Protein AF-A0A2V7L3M3-F1 (afdb_monomer_lite)

Sequence (137 aa):
MRRAVGLLLLVAGAPPRSVATAQTAPYRAAERAESLRLAGRPWHAAETLLAAAAREPRLNAMSIVEGAKAELYARRYDRARSLLVGQPWLEDYGDGAALAVLAEAEARLGLGAAAAGHYAAARARARGPRAALLAVR

Radius of gyration: 24.22 Å; chains: 1; bounding box: 56×80×48 Å

Foldseek 3Di:
DDDDDDDDDPPPPDDPPDPPPLVVQLVVLQVVLVVCVVVVNNVVSVVSNVVSVVVNLVVVVVVLQVVLVVCVVVVVLVSSLVSQPPRPCCLVPPQLSNLQSNLSSCVSVVVPVSSVVSLVSSLVRDDDPVVVVSVVD

pLDDT: mean 82.65, std 19.85, range [36.56, 98.62]

Structure (mmCIF, N/CA/C/O backbone):
data_AF-A0A2V7L3M3-F1
#
_entry.id   AF-A0A2V7L3M3-F1
#
loop_
_atom_site.group_PDB
_atom_site.id
_atom_site.type_symbol
_atom_site.label_atom_id
_atom_site.label_alt_id
_atom_site.label_comp_id
_atom_site.label_asym_id
_atom_site.label_entity_id
_atom_site.label_seq_id
_atom_site.pdbx_PDB_ins_code
_atom_site.Cartn_x
_atom_site.Cartn_y
_atom_site.Cartn_z
_atom_site.occupancy
_atom_site.B_iso_or_equiv
_atom_site.auth_seq_id
_atom_site.auth_comp_id
_atom_site.auth_asym_id
_atom_site.auth_atom_id
_atom_site.pdbx_PDB_model_num
ATOM 1 N N . MET A 1 1 ? 39.990 65.974 3.943 1.00 36.91 1 MET A N 1
ATOM 2 C CA . MET A 1 1 ? 38.876 65.620 3.030 1.00 36.91 1 MET A CA 1
ATOM 3 C C . MET A 1 1 ? 38.753 64.095 3.038 1.00 36.91 1 MET A C 1
ATOM 5 O O . MET A 1 1 ? 39.656 63.440 2.561 1.00 36.91 1 MET A O 1
ATOM 9 N N . ARG A 1 2 ? 37.973 63.516 3.960 1.00 36.56 2 ARG A N 1
ATOM 10 C CA . ARG A 1 2 ? 36.594 63.004 3.788 1.00 36.56 2 ARG A CA 1
ATOM 11 C C . ARG A 1 2 ? 36.452 61.885 2.730 1.00 36.56 2 ARG A C 1
ATOM 13 O O . ARG A 1 2 ? 36.472 62.192 1.548 1.00 36.56 2 ARG A O 1
ATOM 20 N N . ARG A 1 3 ? 36.065 60.698 3.244 1.00 38.25 3 ARG A N 1
ATOM 21 C CA . ARG A 1 3 ? 35.253 59.611 2.632 1.00 38.25 3 ARG A CA 1
ATOM 22 C C . ARG A 1 3 ? 36.032 58.561 1.821 1.00 38.25 3 ARG A C 1
ATOM 24 O O . ARG A 1 3 ? 36.932 58.919 1.089 1.00 38.25 3 ARG A O 1
ATOM 31 N N . ALA A 1 4 ? 35.718 57.269 1.863 1.00 42.50 4 ALA A N 1
ATOM 32 C CA . ALA A 1 4 ? 34.791 56.484 2.677 1.00 42.50 4 ALA A CA 1
ATOM 33 C C . ALA A 1 4 ? 35.219 55.009 2.585 1.00 42.50 4 ALA A C 1
ATOM 35 O O . ALA A 1 4 ? 35.685 54.551 1.546 1.00 42.50 4 ALA A O 1
ATOM 36 N N . VAL A 1 5 ? 35.048 54.294 3.693 1.00 48.72 5 VAL A N 1
ATOM 37 C CA . VAL A 1 5 ? 35.209 52.845 3.831 1.00 48.72 5 VAL A CA 1
ATOM 38 C C . VAL A 1 5 ? 34.136 52.146 2.990 1.00 48.72 5 VAL A C 1
ATOM 40 O O . VAL A 1 5 ? 32.946 52.355 3.215 1.00 48.72 5 VAL A O 1
ATOM 43 N N . GLY A 1 6 ? 34.555 51.339 2.015 1.00 42.19 6 GLY A N 1
ATOM 44 C CA . GLY A 1 6 ? 33.678 50.465 1.239 1.00 42.19 6 GLY A CA 1
ATOM 45 C C . GLY A 1 6 ? 33.637 49.075 1.864 1.00 42.19 6 GLY A C 1
ATOM 46 O O . GLY A 1 6 ? 34.591 48.313 1.746 1.00 42.19 6 GLY A O 1
ATOM 47 N N . LEU A 1 7 ? 32.541 48.782 2.561 1.00 40.28 7 LEU A N 1
ATOM 48 C CA . LEU A 1 7 ? 32.223 47.505 3.194 1.00 40.28 7 LEU A CA 1
ATOM 49 C C . LEU A 1 7 ? 32.085 46.398 2.129 1.00 40.28 7 LEU A C 1
ATOM 51 O O . LEU A 1 7 ? 31.218 46.476 1.259 1.00 40.28 7 LEU A O 1
ATOM 55 N N . LEU A 1 8 ? 32.926 45.364 2.204 1.00 40.50 8 LEU A N 1
ATOM 56 C CA . LEU A 1 8 ? 32.871 44.187 1.335 1.00 40.50 8 LEU A CA 1
ATOM 57 C C . LEU A 1 8 ? 31.793 43.226 1.874 1.00 40.50 8 LEU A C 1
ATOM 59 O O . LEU A 1 8 ? 32.018 42.501 2.841 1.00 40.50 8 LEU A O 1
ATOM 63 N N . LEU A 1 9 ? 30.594 43.260 1.288 1.00 44.62 9 LEU A 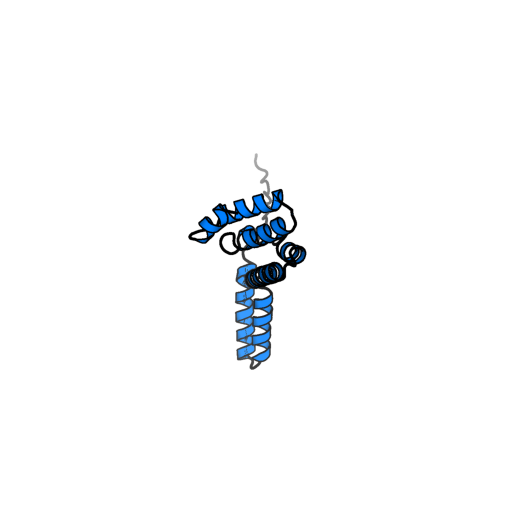N 1
ATOM 64 C CA . LEU A 1 9 ? 29.516 42.315 1.591 1.00 44.62 9 LEU A CA 1
ATOM 65 C C . LEU A 1 9 ? 29.811 40.965 0.921 1.00 44.62 9 LEU A C 1
ATOM 67 O O . LEU A 1 9 ? 29.639 40.801 -0.286 1.00 44.62 9 LEU A O 1
ATOM 71 N N . LEU A 1 10 ? 30.248 39.993 1.725 1.00 43.22 10 LEU A N 1
ATOM 72 C CA . LEU A 1 10 ? 30.263 38.574 1.374 1.00 43.22 10 LEU A CA 1
ATOM 73 C C . LEU A 1 10 ? 28.821 38.093 1.158 1.00 43.22 10 LEU A C 1
ATOM 75 O O . LEU A 1 10 ? 28.078 37.863 2.111 1.00 43.22 10 LEU A O 1
ATOM 79 N N . VAL A 1 11 ? 28.429 37.909 -0.102 1.00 47.41 11 VAL A N 1
ATOM 80 C CA . VAL A 1 11 ? 27.228 37.145 -0.448 1.00 47.41 11 VAL A CA 1
ATOM 81 C C . VAL A 1 11 ? 27.567 35.666 -0.277 1.00 47.41 11 VAL A C 1
ATOM 83 O O . VAL A 1 11 ? 28.220 35.052 -1.119 1.00 47.41 11 VAL A O 1
ATOM 86 N N . ALA A 1 12 ? 27.140 35.098 0.849 1.00 44.16 12 ALA A N 1
ATOM 87 C CA . ALA A 1 12 ? 27.114 33.661 1.068 1.00 44.16 12 ALA A CA 1
ATOM 88 C C . ALA A 1 12 ? 26.108 33.030 0.090 1.00 44.16 12 ALA A C 1
ATOM 90 O O . ALA A 1 12 ? 24.901 33.011 0.330 1.00 44.16 12 ALA A O 1
ATOM 91 N N . GLY A 1 13 ? 26.612 32.538 -1.041 1.00 38.47 13 GLY A N 1
ATOM 92 C CA . GLY A 1 13 ? 25.853 31.713 -1.973 1.00 38.47 13 GLY A CA 1
ATOM 93 C C . GLY A 1 13 ? 25.567 30.352 -1.350 1.00 38.47 13 GLY A C 1
ATOM 94 O O . GLY A 1 13 ? 26.348 29.417 -1.506 1.00 38.47 13 GLY A O 1
ATOM 95 N N . ALA A 1 14 ? 24.452 30.233 -0.631 1.00 45.12 14 ALA A N 1
ATOM 96 C CA . ALA A 1 14 ? 23.885 28.933 -0.306 1.00 45.12 14 ALA A CA 1
ATOM 97 C C . ALA A 1 14 ? 23.525 28.228 -1.629 1.00 45.12 14 ALA A C 1
ATOM 99 O O . ALA A 1 14 ? 22.762 28.797 -2.416 1.00 45.12 14 ALA A O 1
ATOM 100 N N . PRO A 1 15 ? 24.054 27.026 -1.924 1.00 44.78 15 PRO A N 1
ATOM 101 C CA . PRO A 1 15 ? 23.662 26.330 -3.137 1.00 44.78 15 PRO A CA 1
ATOM 102 C C . PRO A 1 15 ? 22.173 25.964 -3.040 1.00 44.78 15 PRO A C 1
ATOM 104 O O . PRO A 1 15 ? 21.735 25.457 -1.999 1.00 44.78 15 PRO A O 1
ATOM 107 N N . PRO A 1 16 ? 21.375 26.186 -4.099 1.00 42.19 16 PRO A N 1
ATOM 108 C CA . PRO A 1 16 ? 20.002 25.712 -4.127 1.00 42.19 16 PRO A CA 1
ATOM 109 C C . PRO A 1 16 ? 20.013 24.187 -3.979 1.00 42.19 16 PRO A C 1
ATOM 111 O O . PRO A 1 16 ? 20.668 23.474 -4.745 1.00 42.19 16 PRO A O 1
ATOM 114 N N . ARG A 1 17 ? 19.306 23.680 -2.960 1.00 44.12 17 ARG A N 1
ATOM 115 C CA . ARG A 1 17 ? 19.085 22.243 -2.766 1.00 44.12 17 ARG A CA 1
ATOM 116 C C . ARG A 1 17 ? 18.476 21.684 -4.051 1.00 44.12 17 ARG A C 1
ATOM 118 O O . ARG A 1 17 ? 17.355 22.010 -4.427 1.00 44.12 17 ARG A O 1
ATOM 125 N N . SER A 1 18 ? 19.286 20.893 -4.745 1.00 44.72 18 SER A N 1
ATOM 126 C CA . SER A 1 18 ? 19.001 20.340 -6.059 1.00 44.72 18 SER A CA 1
ATOM 127 C C . SER A 1 18 ? 17.814 19.386 -6.003 1.00 44.72 18 SER A C 1
ATOM 129 O O . SER A 1 18 ? 17.941 18.255 -5.549 1.00 44.72 18 SER A O 1
ATOM 131 N N . VAL A 1 19 ? 16.685 19.819 -6.557 1.00 47.00 19 VAL A N 1
ATOM 132 C CA . VAL A 1 19 ? 15.584 18.936 -6.986 1.00 47.00 19 VAL A CA 1
ATOM 133 C C . VAL A 1 19 ? 15.923 18.266 -8.341 1.00 47.00 19 VAL A C 1
ATOM 135 O O . VAL A 1 19 ? 15.208 17.401 -8.829 1.00 47.00 19 VAL A O 1
ATOM 138 N N . ALA A 1 20 ? 17.062 18.624 -8.949 1.00 42.69 20 ALA A N 1
ATOM 139 C CA . ALA A 1 20 ? 17.470 18.214 -10.294 1.00 42.69 20 ALA A CA 1
ATOM 140 C C . ALA A 1 20 ? 18.144 16.827 -10.396 1.00 42.69 20 ALA A C 1
ATOM 142 O O . ALA A 1 20 ? 18.483 16.398 -11.498 1.00 42.69 20 ALA A O 1
ATOM 143 N N . THR A 1 21 ? 18.375 16.106 -9.296 1.00 50.12 21 THR A N 1
ATOM 144 C CA . THR A 1 21 ? 19.131 14.835 -9.327 1.00 50.12 21 THR A CA 1
ATOM 145 C C . THR A 1 21 ? 18.290 13.628 -9.742 1.00 50.12 21 THR A C 1
ATOM 147 O O . THR A 1 21 ? 18.822 12.710 -10.362 1.00 50.12 21 THR A O 1
ATOM 150 N N . ALA A 1 22 ? 16.981 13.633 -9.472 1.00 49.56 22 ALA A N 1
ATOM 151 C CA . ALA A 1 22 ? 16.112 12.501 -9.801 1.00 49.56 22 ALA A CA 1
ATOM 152 C C . ALA A 1 22 ? 15.822 12.397 -11.310 1.00 49.56 22 ALA A C 1
ATOM 154 O O . ALA A 1 22 ? 15.828 11.305 -11.861 1.00 49.56 22 ALA A O 1
ATOM 155 N N . GLN A 1 23 ? 15.633 13.528 -11.999 1.00 49.88 23 GLN A N 1
ATOM 156 C CA . GLN A 1 23 ? 15.306 13.550 -13.434 1.00 49.88 23 GLN A CA 1
ATOM 157 C C . GLN A 1 23 ? 16.540 13.416 -14.342 1.00 49.88 23 GLN A C 1
ATOM 159 O O . GLN A 1 23 ? 16.442 12.914 -15.459 1.00 49.88 23 GLN A O 1
ATOM 164 N N . THR A 1 24 ? 17.724 13.819 -13.870 1.00 55.78 24 THR A N 1
ATOM 165 C CA . THR A 1 24 ? 18.965 13.750 -14.665 1.00 55.78 24 THR A CA 1
ATOM 166 C C . THR A 1 24 ? 19.596 12.360 -14.685 1.00 55.78 24 THR A C 1
ATOM 168 O O . THR A 1 24 ? 20.273 12.014 -15.652 1.00 55.78 24 THR A O 1
ATOM 171 N N . ALA A 1 25 ? 19.380 11.544 -13.652 1.00 61.06 25 ALA A N 1
ATOM 172 C CA . ALA A 1 25 ? 19.920 10.188 -13.573 1.00 61.06 25 ALA A CA 1
ATOM 173 C C . ALA A 1 25 ? 19.420 9.240 -14.691 1.00 61.06 25 ALA A C 1
ATOM 175 O O . ALA A 1 25 ? 20.274 8.637 -15.349 1.00 61.06 25 ALA A O 1
ATOM 176 N N . PRO A 1 26 ? 18.104 9.120 -14.969 1.00 64.81 26 PRO A N 1
ATOM 177 C CA . PRO A 1 26 ? 17.609 8.255 -16.042 1.00 64.81 26 PRO A CA 1
ATOM 178 C C . PRO A 1 26 ? 17.999 8.774 -17.431 1.00 64.81 26 PRO A C 1
ATOM 180 O O . PRO A 1 26 ? 18.388 7.988 -18.292 1.00 64.81 26 PRO A O 1
ATOM 183 N N . TYR A 1 27 ? 18.000 10.096 -17.630 1.00 72.75 27 TYR A N 1
ATOM 184 C CA . TYR A 1 27 ? 18.419 10.709 -18.892 1.00 72.75 27 TYR A CA 1
ATOM 185 C C . TYR A 1 27 ? 19.906 10.436 -19.201 1.00 72.75 27 TYR A C 1
ATOM 187 O O . TYR A 1 27 ? 20.246 9.971 -20.287 1.00 72.75 27 TYR A O 1
ATOM 195 N N . ARG A 1 28 ? 20.796 10.576 -18.207 1.00 83.69 28 ARG A N 1
ATOM 196 C CA . ARG A 1 28 ? 22.223 10.225 -18.353 1.00 83.69 28 ARG A CA 1
ATOM 197 C C . ARG A 1 28 ? 22.468 8.727 -18.551 1.00 83.69 28 ARG A C 1
ATOM 199 O O . ARG A 1 28 ? 23.469 8.346 -19.159 1.00 83.69 28 ARG A O 1
ATOM 206 N N . ALA A 1 29 ? 21.614 7.866 -17.998 1.00 88.56 29 ALA A N 1
ATOM 207 C CA . ALA A 1 29 ? 21.702 6.426 -18.224 1.00 88.56 29 ALA A CA 1
ATOM 208 C C . ALA A 1 29 ? 21.316 6.063 -19.663 1.00 88.56 29 ALA A C 1
ATOM 210 O O . ALA A 1 29 ? 21.999 5.243 -20.272 1.00 88.56 29 ALA A O 1
ATOM 211 N N . ALA A 1 30 ? 20.294 6.720 -20.219 1.00 91.06 30 ALA A N 1
ATOM 212 C CA . ALA A 1 30 ? 19.894 6.557 -21.613 1.00 91.06 30 ALA A CA 1
ATOM 213 C C . ALA A 1 30 ? 20.990 7.019 -22.588 1.00 91.06 30 ALA A C 1
ATOM 215 O O . ALA A 1 30 ? 21.355 6.265 -23.487 1.00 91.06 30 ALA A O 1
ATOM 216 N N . GLU A 1 31 ? 21.599 8.187 -22.366 1.00 93.06 31 GLU A N 1
ATOM 217 C CA . GLU A 1 31 ? 22.723 8.669 -23.192 1.00 93.06 31 GLU A CA 1
ATOM 218 C C . GLU A 1 31 ? 23.944 7.734 -23.126 1.00 93.06 31 GLU A C 1
ATOM 220 O O . GLU A 1 31 ? 24.575 7.418 -24.140 1.00 93.06 31 GLU A O 1
ATOM 225 N N . ARG A 1 32 ? 24.276 7.228 -21.929 1.00 93.31 32 ARG A N 1
ATOM 226 C CA . ARG A 1 32 ? 25.365 6.254 -21.768 1.00 93.31 32 ARG A CA 1
ATOM 227 C C . ARG A 1 32 ? 25.033 4.922 -22.449 1.00 93.31 32 ARG A C 1
ATOM 229 O O . ARG A 1 32 ? 25.909 4.336 -23.078 1.00 93.31 32 ARG A O 1
ATOM 236 N N . ALA A 1 33 ? 23.795 4.449 -22.354 1.00 96.25 33 ALA A N 1
ATOM 237 C CA . ALA A 1 33 ? 23.365 3.236 -23.039 1.00 96.25 33 ALA A CA 1
ATOM 238 C C . ALA A 1 33 ? 23.439 3.398 -24.565 1.00 96.25 33 ALA A C 1
ATOM 240 O O . ALA A 1 33 ? 23.936 2.508 -25.251 1.00 96.25 33 ALA A O 1
ATOM 241 N N . GLU A 1 34 ? 23.038 4.555 -25.089 1.00 96.00 34 GLU A N 1
ATOM 242 C CA . GLU A 1 34 ? 23.100 4.843 -26.521 1.00 96.00 34 GLU A CA 1
ATOM 243 C C . GLU A 1 34 ? 24.544 4.902 -27.036 1.00 96.00 34 GLU A C 1
ATOM 245 O O . GLU A 1 34 ? 24.866 4.283 -28.051 1.00 96.00 34 GLU A O 1
ATOM 250 N N . SER A 1 35 ? 25.459 5.536 -26.296 1.00 97.00 35 SER A N 1
ATOM 251 C CA . SER A 1 35 ? 26.882 5.529 -26.673 1.00 97.00 35 SER A CA 1
ATOM 252 C C . SER A 1 35 ? 27.494 4.119 -26.649 1.00 97.00 35 SER A C 1
ATOM 254 O O . SER A 1 35 ? 28.247 3.764 -27.554 1.00 97.00 35 SER A O 1
ATOM 256 N N . LEU A 1 36 ? 27.127 3.272 -25.678 1.00 97.50 36 LEU A N 1
ATOM 257 C CA . LEU A 1 36 ? 27.548 1.864 -25.635 1.00 97.50 36 LEU A CA 1
ATOM 258 C C . LEU A 1 36 ? 26.971 1.046 -26.795 1.00 97.50 36 LEU A C 1
ATOM 260 O O . LEU A 1 36 ? 27.669 0.195 -27.351 1.00 97.50 36 LEU A O 1
ATOM 264 N N . ARG A 1 37 ? 25.720 1.311 -27.182 1.00 96.69 37 ARG A N 1
ATOM 265 C CA . ARG A 1 37 ? 25.075 0.676 -28.336 1.00 96.69 37 ARG A CA 1
ATOM 266 C C . ARG A 1 37 ? 25.813 1.020 -29.629 1.00 96.69 37 ARG A C 1
ATOM 268 O O . ARG A 1 37 ? 26.149 0.110 -30.383 1.00 96.69 37 ARG A O 1
ATOM 275 N N . LEU A 1 38 ? 26.115 2.303 -29.847 1.00 97.62 38 LEU A N 1
ATOM 276 C CA . LEU A 1 38 ? 26.873 2.778 -31.012 1.00 97.62 38 LEU A CA 1
ATOM 277 C C . LEU A 1 38 ? 28.312 2.237 -31.039 1.00 97.62 38 LEU A C 1
ATOM 279 O O . LEU A 1 38 ? 28.843 1.974 -32.112 1.00 97.62 38 LEU A O 1
ATOM 283 N N . ALA A 1 39 ? 28.916 1.989 -29.875 1.00 97.50 39 ALA A N 1
ATOM 284 C CA . ALA A 1 39 ? 30.231 1.357 -29.748 1.00 97.50 39 ALA A CA 1
ATOM 285 C C . ALA A 1 39 ? 30.222 -0.177 -29.944 1.00 97.50 39 ALA A C 1
ATOM 287 O O . ALA A 1 39 ? 31.220 -0.836 -29.652 1.00 97.50 39 ALA A O 1
ATOM 288 N N . GLY A 1 40 ? 29.104 -0.776 -30.376 1.00 97.31 40 GLY A N 1
ATOM 289 C CA . GLY A 1 40 ? 29.000 -2.223 -30.594 1.00 97.31 40 GLY A CA 1
ATOM 290 C C . GLY A 1 40 ? 28.934 -3.049 -29.305 1.00 97.31 40 GLY A C 1
ATOM 291 O O . GLY A 1 40 ? 29.195 -4.250 -29.330 1.00 97.31 40 GLY A O 1
ATOM 292 N N . ARG A 1 41 ? 28.567 -2.434 -28.168 1.00 97.19 41 ARG A N 1
ATOM 293 C CA . ARG A 1 41 ? 28.428 -3.091 -26.852 1.00 97.19 41 ARG A CA 1
ATOM 294 C C . ARG A 1 41 ? 26.965 -3.125 -26.375 1.00 97.19 41 ARG A C 1
ATOM 296 O O . ARG A 1 41 ? 26.666 -2.629 -25.285 1.00 97.19 41 ARG A O 1
ATOM 303 N N . PRO A 1 42 ? 26.036 -3.734 -27.135 1.00 95.00 42 PRO A N 1
ATOM 304 C CA . PRO A 1 42 ? 24.602 -3.680 -26.840 1.00 95.00 42 PRO A CA 1
ATOM 305 C C . PRO A 1 42 ? 24.233 -4.332 -25.500 1.00 95.00 42 PRO A C 1
ATOM 307 O O . PRO A 1 42 ? 23.331 -3.856 -24.818 1.00 95.00 42 PRO A O 1
ATOM 310 N N . TRP A 1 43 ? 24.965 -5.366 -25.076 1.00 93.50 43 TRP A N 1
ATOM 311 C CA . TRP A 1 43 ? 24.751 -5.999 -23.771 1.00 93.50 43 TRP A CA 1
ATOM 312 C C . TRP A 1 43 ? 24.965 -5.020 -22.604 1.00 93.50 43 TRP A C 1
ATOM 314 O O . TRP A 1 43 ? 24.108 -4.877 -21.739 1.00 93.50 43 TRP A O 1
ATOM 324 N N . HIS A 1 44 ? 26.058 -4.253 -22.631 1.00 96.62 44 HIS A N 1
ATOM 325 C CA . HIS A 1 44 ? 26.369 -3.281 -21.577 1.00 96.62 44 HIS A CA 1
ATOM 326 C C . HIS A 1 44 ? 25.407 -2.083 -21.590 1.00 96.62 44 HIS A C 1
ATOM 328 O O . HIS A 1 44 ? 25.143 -1.475 -20.549 1.00 96.62 44 HIS A O 1
ATOM 334 N N . ALA A 1 45 ? 24.872 -1.733 -22.765 1.00 96.69 45 ALA A N 1
ATOM 335 C CA . ALA A 1 45 ? 23.809 -0.741 -22.881 1.00 96.69 45 ALA A CA 1
ATOM 336 C C . ALA A 1 45 ? 22.542 -1.205 -22.143 1.00 96.69 45 ALA A C 1
ATOM 338 O O . ALA A 1 45 ? 21.988 -0.448 -21.345 1.00 96.69 45 ALA A O 1
ATOM 339 N N . ALA A 1 46 ? 22.135 -2.464 -22.343 1.00 94.50 46 ALA A N 1
ATOM 340 C CA . ALA A 1 46 ? 20.994 -3.053 -21.645 1.00 94.50 46 ALA A CA 1
ATOM 341 C C . ALA A 1 46 ? 21.212 -3.103 -20.123 1.00 94.50 46 ALA A C 1
ATOM 343 O O . ALA A 1 46 ? 20.341 -2.671 -19.369 1.00 94.50 46 ALA A O 1
ATOM 344 N N . GLU A 1 47 ? 22.390 -3.535 -19.663 1.00 94.81 47 GLU A N 1
ATOM 345 C CA . GLU A 1 47 ? 22.739 -3.530 -18.233 1.00 94.81 47 GLU A CA 1
ATOM 346 C C . GLU A 1 47 ? 22.670 -2.124 -17.622 1.00 94.81 47 GLU A C 1
ATOM 348 O O . GLU A 1 47 ? 22.157 -1.948 -16.517 1.00 94.81 47 GLU A O 1
ATOM 353 N N . THR A 1 48 ? 23.135 -1.107 -18.353 1.00 94.38 48 THR A N 1
ATOM 354 C CA . THR A 1 48 ? 23.087 0.294 -17.905 1.00 94.38 48 THR A CA 1
ATOM 355 C C . THR A 1 48 ? 21.646 0.768 -17.712 1.00 94.38 48 THR A C 1
ATOM 357 O O . THR A 1 48 ? 21.339 1.395 -16.695 1.00 94.38 48 THR A O 1
ATOM 360 N N . LEU A 1 49 ? 20.753 0.447 -18.654 1.00 89.38 49 LEU A N 1
ATOM 361 C CA . LEU A 1 49 ? 19.330 0.786 -18.553 1.00 89.38 49 LEU A CA 1
ATOM 362 C C . LEU A 1 49 ? 18.644 0.030 -17.411 1.00 89.38 49 LEU A C 1
ATOM 364 O O . LEU A 1 49 ? 17.898 0.636 -16.645 1.00 89.38 49 LEU A O 1
ATOM 368 N N . LEU A 1 50 ? 18.932 -1.263 -17.246 1.00 84.81 50 LEU A N 1
ATOM 369 C CA . LEU A 1 50 ? 18.373 -2.082 -16.166 1.00 84.81 50 LEU A CA 1
ATOM 370 C C . LEU A 1 50 ? 18.825 -1.594 -14.786 1.00 84.81 50 LEU A C 1
ATOM 372 O O . LEU A 1 50 ? 18.003 -1.450 -13.882 1.00 84.81 50 LEU A O 1
ATOM 376 N N . ALA A 1 51 ? 20.109 -1.277 -14.621 1.00 86.12 51 ALA A N 1
ATOM 377 C CA . ALA A 1 51 ? 20.636 -0.739 -13.371 1.00 86.12 51 ALA A CA 1
ATOM 378 C C . ALA A 1 51 ? 20.049 0.642 -13.038 1.00 86.12 51 ALA A C 1
ATOM 380 O O . ALA A 1 51 ? 19.848 0.959 -11.865 1.00 86.12 51 ALA A O 1
ATOM 381 N N . ALA A 1 52 ? 19.764 1.465 -14.051 1.00 85.19 52 ALA A N 1
ATOM 382 C CA . ALA A 1 52 ? 19.079 2.738 -13.863 1.00 85.19 52 ALA A CA 1
ATOM 383 C C . ALA A 1 52 ? 17.608 2.540 -13.473 1.00 85.19 52 ALA A C 1
ATOM 385 O O . ALA A 1 52 ? 17.155 3.152 -12.510 1.00 85.19 52 ALA A O 1
ATOM 386 N N . ALA A 1 53 ? 16.895 1.632 -14.144 1.00 76.69 53 ALA A N 1
ATOM 387 C CA . ALA A 1 53 ? 15.517 1.281 -13.805 1.00 76.69 53 ALA A CA 1
ATOM 388 C C . ALA A 1 53 ? 15.400 0.710 -12.381 1.00 76.69 53 ALA A C 1
ATOM 390 O O . ALA A 1 53 ? 14.483 1.065 -11.648 1.00 76.69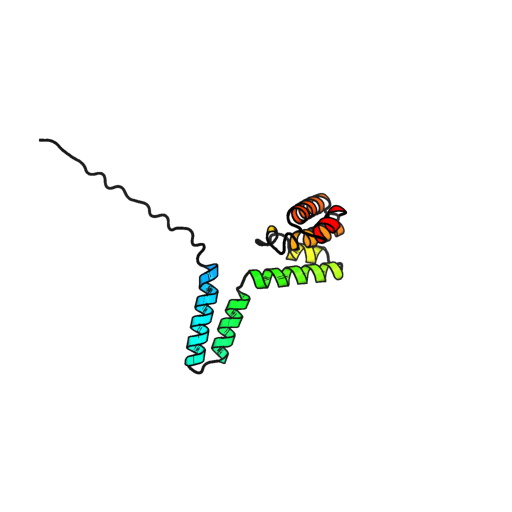 53 ALA A O 1
ATOM 391 N N . ALA A 1 54 ? 16.363 -0.103 -11.940 1.00 72.94 54 ALA A N 1
ATOM 392 C CA . ALA A 1 54 ? 16.402 -0.638 -10.578 1.00 72.94 54 ALA A CA 1
ATOM 393 C C . ALA A 1 54 ? 16.590 0.444 -9.496 1.00 72.94 54 ALA A C 1
ATOM 395 O O . ALA A 1 54 ? 16.244 0.227 -8.337 1.00 72.94 54 ALA A O 1
ATOM 396 N N . ARG A 1 55 ? 17.138 1.610 -9.861 1.00 72.19 55 ARG A N 1
ATOM 397 C CA . ARG A 1 55 ? 17.301 2.767 -8.967 1.00 72.19 55 ARG A CA 1
ATOM 398 C C . ARG A 1 55 ? 16.102 3.713 -9.003 1.00 72.19 55 ARG A C 1
ATOM 400 O O . ARG A 1 55 ? 16.072 4.642 -8.200 1.00 72.19 55 ARG A O 1
ATOM 407 N N . GLU A 1 56 ? 15.143 3.497 -9.905 1.00 65.38 56 GLU A N 1
ATOM 408 C CA . GLU A 1 56 ? 13.951 4.331 -10.026 1.00 65.38 56 GLU A CA 1
ATOM 409 C C . GLU A 1 56 ? 13.034 4.111 -8.808 1.00 65.38 56 GLU A C 1
ATOM 411 O O . GLU A 1 56 ? 12.443 3.034 -8.655 1.00 65.38 56 GLU A O 1
ATOM 416 N N . PRO A 1 57 ? 12.859 5.118 -7.932 1.00 61.19 57 PRO A N 1
ATOM 417 C CA . PRO A 1 57 ? 12.123 4.950 -6.680 1.00 61.19 57 PRO A CA 1
ATOM 418 C C . PRO A 1 57 ? 10.657 4.554 -6.895 1.00 61.19 57 PRO A C 1
ATOM 420 O O . PRO A 1 57 ? 10.076 3.846 -6.071 1.00 61.19 57 PRO A O 1
ATOM 423 N N . ARG A 1 58 ? 10.050 4.975 -8.016 1.00 58.94 58 ARG A N 1
ATOM 424 C CA . ARG A 1 58 ? 8.644 4.671 -8.332 1.00 58.94 58 ARG A CA 1
ATOM 425 C C . ARG A 1 58 ? 8.426 3.220 -8.764 1.00 58.94 58 ARG A C 1
ATOM 427 O O . ARG A 1 58 ? 7.367 2.673 -8.464 1.00 58.94 58 ARG A O 1
ATOM 434 N N . LEU A 1 59 ? 9.411 2.584 -9.407 1.00 61.53 59 LEU A N 1
ATOM 435 C CA . LEU A 1 59 ? 9.331 1.156 -9.741 1.00 61.53 59 LEU A CA 1
ATOM 436 C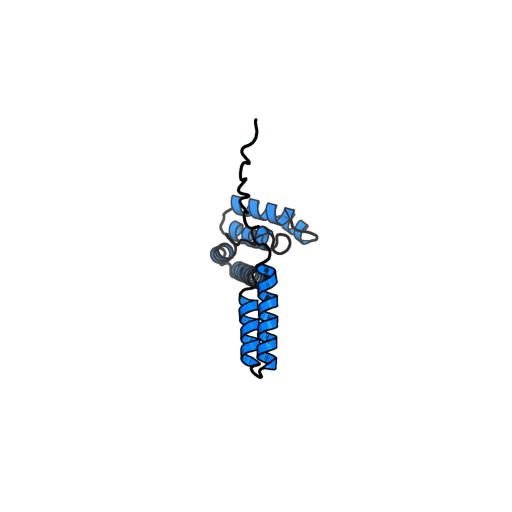 C . LEU A 1 59 ? 9.438 0.283 -8.481 1.00 61.53 59 LEU A C 1
ATOM 438 O O . LEU A 1 59 ? 8.770 -0.746 -8.402 1.00 61.53 59 LEU A O 1
ATOM 442 N N . ASN A 1 60 ? 10.181 0.733 -7.463 1.00 75.81 60 ASN A N 1
ATOM 443 C CA . ASN A 1 60 ? 10.249 0.063 -6.160 1.00 75.81 60 ASN A CA 1
ATOM 444 C C . ASN A 1 60 ? 8.955 0.224 -5.337 1.00 75.81 60 ASN A C 1
ATOM 446 O O . ASN A 1 60 ? 8.523 -0.701 -4.658 1.00 75.81 60 ASN A O 1
ATOM 450 N N . ALA A 1 61 ? 8.290 1.381 -5.409 1.00 87.62 61 ALA A N 1
ATOM 451 C CA . ALA A 1 61 ? 7.050 1.597 -4.662 1.00 87.62 61 ALA A CA 1
ATOM 452 C C . ALA A 1 61 ? 5.939 0.622 -5.082 1.00 87.62 61 ALA A C 1
ATOM 454 O O . ALA A 1 61 ? 5.281 0.019 -4.236 1.00 87.62 61 ALA A O 1
ATOM 455 N N . MET A 1 62 ? 5.763 0.422 -6.392 1.00 90.50 62 MET A N 1
ATOM 456 C CA . MET A 1 62 ? 4.750 -0.501 -6.903 1.00 90.50 62 MET A CA 1
ATOM 457 C C . MET A 1 62 ? 5.028 -1.947 -6.484 1.00 90.50 62 MET A C 1
ATOM 459 O O . MET A 1 62 ? 4.130 -2.604 -5.958 1.00 90.50 62 MET A O 1
ATOM 463 N N . SER A 1 63 ? 6.268 -2.422 -6.627 1.00 88.25 63 SER A N 1
ATOM 464 C CA . SER A 1 63 ? 6.629 -3.786 -6.227 1.00 88.25 63 SER A CA 1
ATOM 465 C C . SER A 1 63 ? 6.481 -4.014 -4.719 1.00 88.25 63 SER A C 1
ATOM 467 O O . SER A 1 63 ? 5.973 -5.061 -4.315 1.00 88.25 63 SER A O 1
ATOM 469 N N . ILE A 1 64 ? 6.839 -3.034 -3.880 1.00 92.94 64 ILE A N 1
ATOM 470 C CA . ILE A 1 64 ? 6.647 -3.108 -2.424 1.00 92.94 64 ILE A CA 1
ATOM 471 C C . ILE A 1 64 ? 5.156 -3.162 -2.067 1.00 92.94 64 ILE A C 1
ATOM 473 O O . ILE A 1 64 ? 4.766 -3.970 -1.223 1.00 92.94 64 ILE A O 1
ATOM 477 N N . VAL A 1 65 ? 4.306 -2.347 -2.702 1.00 95.69 65 VAL A N 1
ATOM 478 C CA . VAL A 1 65 ? 2.856 -2.350 -2.432 1.00 95.69 65 VAL A CA 1
ATOM 479 C C . VAL A 1 65 ? 2.205 -3.656 -2.873 1.00 95.69 65 VAL A C 1
ATOM 481 O O . VAL A 1 65 ? 1.407 -4.215 -2.119 1.00 95.69 65 VAL A O 1
ATOM 484 N N . GLU A 1 66 ? 2.539 -4.168 -4.0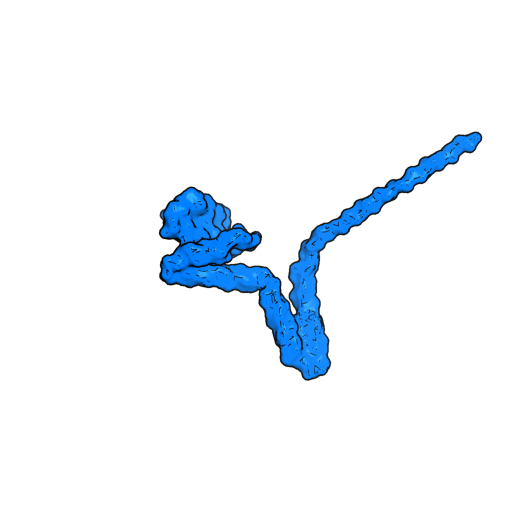57 1.00 95.62 66 GLU A N 1
ATOM 485 C CA . GLU A 1 66 ? 2.019 -5.463 -4.511 1.00 95.62 66 GLU A CA 1
ATOM 486 C C . GLU A 1 66 ? 2.534 -6.617 -3.641 1.00 95.62 66 GLU A C 1
ATOM 488 O O . GLU A 1 66 ? 1.759 -7.500 -3.271 1.00 95.62 66 GLU A O 1
ATOM 493 N N . GLY A 1 67 ? 3.795 -6.565 -3.204 1.00 95.88 67 GLY A N 1
ATOM 494 C CA . GLY A 1 67 ? 4.336 -7.489 -2.208 1.00 95.88 67 GLY A CA 1
ATOM 495 C C . GLY A 1 67 ? 3.558 -7.436 -0.891 1.00 95.88 67 GLY A C 1
ATOM 496 O O . GLY A 1 67 ? 3.122 -8.469 -0.389 1.00 95.88 67 GLY A O 1
ATOM 497 N N . ALA A 1 68 ? 3.289 -6.242 -0.359 1.00 97.75 68 ALA A N 1
ATOM 498 C CA . ALA A 1 68 ? 2.514 -6.078 0.870 1.00 97.75 68 ALA A CA 1
ATOM 499 C C . ALA A 1 68 ? 1.072 -6.598 0.737 1.00 97.75 68 ALA A C 1
ATOM 501 O O . ALA A 1 68 ? 0.559 -7.230 1.662 1.00 97.75 68 ALA A O 1
ATOM 502 N N . LYS A 1 69 ? 0.425 -6.406 -0.421 1.00 98.19 69 LYS A N 1
ATOM 503 C CA . LYS A 1 69 ? -0.884 -7.014 -0.710 1.00 98.19 69 LYS A CA 1
ATOM 504 C C . LYS A 1 69 ? -0.807 -8.539 -0.738 1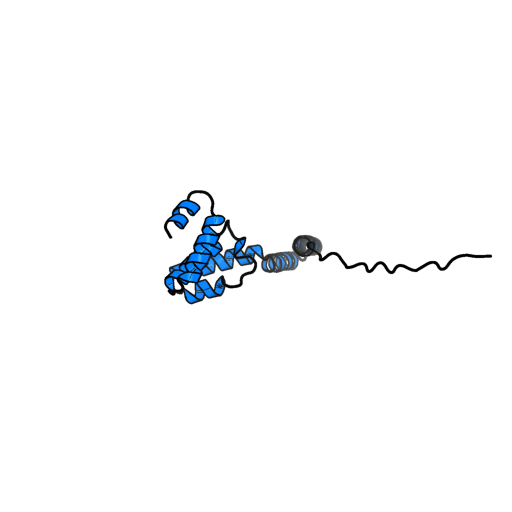.00 98.19 69 LYS A C 1
ATOM 506 O O . LYS A 1 69 ? -1.672 -9.194 -0.161 1.00 98.19 69 LYS A O 1
ATOM 511 N N . ALA A 1 70 ? 0.220 -9.113 -1.364 1.00 98.12 70 ALA A N 1
ATOM 512 C CA . ALA A 1 70 ? 0.424 -10.561 -1.368 1.00 98.12 70 ALA A CA 1
ATOM 513 C C . ALA A 1 70 ? 0.603 -11.110 0.059 1.00 98.12 70 ALA A C 1
ATOM 515 O O . ALA A 1 70 ? 0.003 -12.128 0.409 1.00 98.12 70 ALA A O 1
ATOM 516 N N . GLU A 1 71 ? 1.349 -10.404 0.913 1.00 98.19 71 GLU A N 1
ATOM 517 C CA . GLU A 1 71 ? 1.501 -10.761 2.328 1.00 98.19 71 GLU A CA 1
ATOM 518 C C . GLU A 1 71 ? 0.180 -10.648 3.113 1.00 98.19 71 GLU A C 1
ATOM 520 O O . GLU A 1 71 ? -0.125 -11.530 3.923 1.00 98.19 71 GLU A O 1
ATOM 525 N N . LEU A 1 72 ? -0.650 -9.630 2.838 1.00 97.62 72 LEU A N 1
ATOM 526 C CA . LEU A 1 72 ? -2.010 -9.525 3.390 1.00 97.62 72 LEU A CA 1
ATOM 527 C C . LEU A 1 72 ? -2.880 -10.724 2.999 1.00 97.62 72 LEU A C 1
ATOM 529 O O . LEU A 1 72 ? -3.535 -11.310 3.864 1.00 97.62 72 LEU A O 1
ATOM 533 N N . TYR A 1 73 ? -2.882 -11.105 1.718 1.00 97.25 73 TYR A N 1
ATOM 534 C CA . TYR A 1 73 ? -3.640 -12.265 1.237 1.00 97.25 73 TYR A CA 1
ATOM 535 C C . TYR A 1 73 ? -3.152 -13.569 1.872 1.00 97.25 73 TYR A C 1
ATOM 537 O O . TYR A 1 73 ? -3.961 -14.429 2.218 1.00 97.25 73 TYR A O 1
ATOM 545 N N . ALA A 1 74 ? -1.846 -13.685 2.116 1.00 98.31 74 ALA A N 1
ATOM 546 C CA . ALA A 1 74 ? -1.245 -14.802 2.840 1.00 98.31 74 ALA A CA 1
ATOM 547 C C . ALA A 1 74 ? -1.455 -14.744 4.369 1.00 98.31 74 ALA A C 1
ATOM 549 O O . ALA A 1 74 ? -0.941 -15.601 5.089 1.00 98.31 74 ALA A O 1
ATOM 550 N N . ARG A 1 75 ? -2.194 -13.749 4.879 1.00 98.12 75 ARG A N 1
ATOM 551 C CA . ARG A 1 75 ? -2.430 -13.484 6.309 1.00 98.12 75 ARG A CA 1
ATOM 552 C C . ARG A 1 75 ? -1.160 -13.252 7.137 1.00 98.12 75 ARG A C 1
ATOM 554 O O . ARG A 1 75 ? -1.171 -13.435 8.351 1.00 98.12 75 ARG A O 1
ATOM 561 N N . ARG A 1 76 ? -0.070 -12.817 6.502 1.00 98.56 76 ARG A N 1
ATOM 562 C CA . ARG A 1 76 ? 1.198 -12.452 7.156 1.00 98.56 76 ARG A CA 1
ATOM 563 C C . ARG A 1 76 ? 1.241 -10.943 7.388 1.00 98.56 76 ARG A C 1
ATOM 565 O O . ARG A 1 76 ? 2.016 -10.212 6.772 1.00 98.56 76 ARG A O 1
ATOM 572 N N . TYR A 1 77 ? 0.361 -10.475 8.268 1.00 98.44 77 TYR A N 1
ATOM 573 C CA . TYR A 1 77 ? 0.068 -9.050 8.448 1.00 98.44 77 TYR A CA 1
ATOM 574 C C . TYR A 1 77 ? 1.264 -8.239 8.965 1.00 98.44 77 TYR A C 1
ATOM 576 O O . TYR A 1 77 ? 1.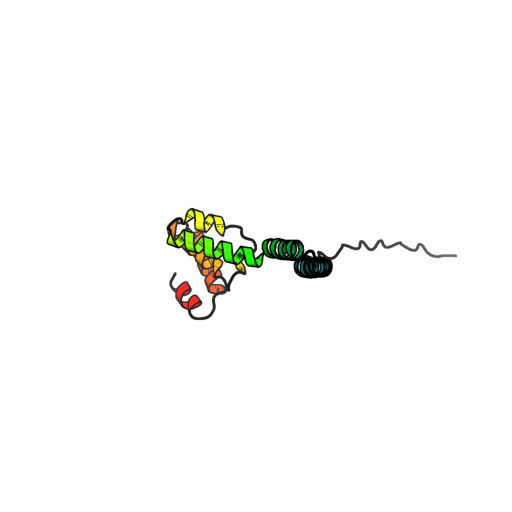510 -7.145 8.462 1.00 98.44 77 TYR A O 1
ATOM 584 N N . ASP A 1 78 ? 2.066 -8.789 9.884 1.00 98.31 78 ASP A N 1
ATOM 585 C CA . ASP A 1 78 ? 3.301 -8.142 10.358 1.00 98.31 78 ASP A CA 1
ATOM 586 C C . ASP A 1 78 ? 4.272 -7.869 9.211 1.00 98.31 78 ASP A C 1
ATOM 588 O O . ASP A 1 78 ? 4.890 -6.805 9.135 1.00 98.31 78 ASP A O 1
ATOM 592 N N . ARG A 1 79 ? 4.365 -8.813 8.266 1.00 98.19 79 ARG A N 1
ATOM 593 C CA . ARG A 1 79 ? 5.236 -8.676 7.103 1.00 98.19 79 ARG A CA 1
ATOM 594 C C . ARG A 1 79 ? 4.705 -7.625 6.136 1.00 98.19 79 ARG A C 1
ATOM 596 O O . ARG A 1 79 ? 5.472 -6.753 5.736 1.00 98.19 79 ARG A O 1
ATOM 603 N N . ALA A 1 80 ? 3.402 -7.633 5.848 1.00 98.12 80 ALA A N 1
ATOM 604 C CA . ALA A 1 80 ? 2.757 -6.577 5.063 1.00 98.12 80 ALA A CA 1
ATOM 605 C C . ALA A 1 80 ? 2.998 -5.180 5.665 1.00 98.12 80 ALA A C 1
ATOM 607 O O . ALA A 1 80 ? 3.373 -4.251 4.949 1.00 98.12 80 ALA A O 1
ATOM 608 N N . ARG A 1 81 ? 2.861 -5.046 6.989 1.00 98.25 81 ARG A N 1
ATOM 609 C CA . ARG A 1 81 ? 3.137 -3.801 7.712 1.00 98.25 81 ARG A CA 1
ATOM 610 C C . ARG A 1 81 ? 4.607 -3.390 7.597 1.00 98.25 81 ARG A C 1
ATOM 612 O O . ARG A 1 81 ? 4.885 -2.243 7.260 1.00 98.25 81 ARG A O 1
ATOM 619 N N . SER A 1 82 ? 5.539 -4.317 7.825 1.00 97.62 82 SER A N 1
ATOM 620 C CA . SER A 1 82 ? 6.985 -4.046 7.769 1.00 97.62 82 SER A CA 1
ATOM 621 C C . SER A 1 82 ? 7.466 -3.534 6.407 1.00 97.62 82 SER A C 1
ATOM 623 O O . SER A 1 82 ? 8.401 -2.744 6.347 1.00 97.62 82 SER A O 1
ATOM 625 N N . LEU A 1 83 ? 6.805 -3.942 5.319 1.00 96.19 83 LEU A N 1
ATOM 626 C CA . LEU A 1 83 ? 7.122 -3.479 3.970 1.00 96.19 83 LEU A CA 1
ATOM 627 C C . LEU A 1 83 ? 6.731 -2.013 3.739 1.00 96.19 83 LEU A C 1
ATOM 629 O O . LEU A 1 83 ? 7.400 -1.320 2.974 1.00 96.19 83 LEU A O 1
ATOM 633 N N . LEU A 1 84 ? 5.658 -1.545 4.381 1.00 96.50 84 LEU A N 1
ATOM 634 C CA . LEU A 1 84 ? 5.041 -0.243 4.106 1.00 96.50 84 LEU A CA 1
ATOM 635 C C . LEU A 1 84 ? 5.380 0.836 5.137 1.00 96.50 84 LEU A C 1
ATOM 637 O O . LEU A 1 84 ? 5.460 2.012 4.783 1.00 96.50 84 LEU A O 1
ATOM 641 N N . VAL A 1 85 ? 5.574 0.466 6.404 1.00 96.00 85 VAL A N 1
ATOM 642 C CA . VAL A 1 85 ? 5.895 1.428 7.467 1.00 96.00 85 VAL A CA 1
ATOM 643 C C . VAL A 1 85 ? 7.217 2.131 7.170 1.00 96.00 85 VAL A C 1
ATOM 645 O O . VAL A 1 85 ? 8.221 1.497 6.861 1.00 96.00 85 VAL A O 1
ATOM 648 N N . GLY A 1 86 ? 7.216 3.460 7.293 1.00 92.00 86 GLY A N 1
ATOM 649 C CA . GLY A 1 86 ? 8.409 4.286 7.102 1.00 92.00 86 GLY A CA 1
ATOM 650 C C . GLY A 1 86 ? 8.815 4.493 5.642 1.00 92.00 86 GLY A C 1
ATOM 651 O O . GLY A 1 86 ? 9.834 5.136 5.392 1.00 92.00 86 GLY A O 1
ATOM 652 N N . GLN A 1 87 ? 8.040 3.993 4.673 1.00 92.69 87 GLN A N 1
ATOM 653 C CA . GLN A 1 87 ? 8.319 4.260 3.266 1.00 92.69 87 GLN A CA 1
ATOM 654 C C . GLN A 1 87 ? 8.098 5.750 2.951 1.00 92.69 87 GLN A C 1
ATOM 656 O O . GLN A 1 87 ? 7.020 6.278 3.228 1.00 92.69 87 GLN A O 1
ATOM 661 N N . PRO A 1 88 ? 9.068 6.440 2.323 1.00 90.25 88 PRO A N 1
ATOM 662 C CA . PRO A 1 88 ? 8.995 7.887 2.103 1.00 90.25 88 PRO A CA 1
ATOM 663 C C . PRO A 1 88 ? 7.926 8.302 1.081 1.00 90.25 88 PRO A C 1
ATOM 665 O O . PRO A 1 88 ? 7.557 9.465 1.018 1.00 90.25 88 PRO A O 1
ATOM 668 N N . TRP A 1 89 ? 7.436 7.359 0.274 1.00 89.50 89 TRP A N 1
ATOM 669 C CA . TRP A 1 89 ? 6.421 7.564 -0.765 1.00 89.50 89 TRP A CA 1
ATOM 670 C C . TRP A 1 89 ? 5.020 7.093 -0.343 1.00 89.50 89 TRP A C 1
ATOM 672 O O . TRP A 1 89 ? 4.089 7.145 -1.148 1.00 89.50 89 TRP A O 1
ATOM 682 N N . LEU A 1 90 ? 4.863 6.589 0.888 1.00 93.19 90 LEU A N 1
ATOM 683 C CA . LEU A 1 90 ? 3.651 5.907 1.355 1.00 93.19 90 LEU A CA 1
ATOM 684 C C . LEU A 1 90 ? 2.383 6.750 1.165 1.00 93.19 90 LEU A C 1
ATOM 686 O O . LEU A 1 90 ? 1.358 6.239 0.710 1.00 93.19 90 LEU A O 1
ATOM 690 N N . GLU A 1 91 ? 2.458 8.034 1.508 1.00 91.62 91 GLU A N 1
ATOM 691 C CA . GLU A 1 91 ? 1.316 8.950 1.461 1.00 91.62 91 GLU A CA 1
ATOM 692 C C . GLU A 1 91 ? 0.925 9.372 0.041 1.00 91.62 91 GLU A C 1
ATOM 694 O O . GLU A 1 91 ? -0.245 9.673 -0.206 1.00 91.62 91 GLU A O 1
ATOM 699 N N . ASP A 1 92 ? 1.880 9.358 -0.887 1.00 89.69 92 ASP A N 1
ATOM 700 C CA . ASP A 1 92 ? 1.705 9.847 -2.258 1.00 89.69 92 ASP A CA 1
ATOM 701 C C . ASP A 1 92 ? 1.340 8.727 -3.243 1.00 89.69 92 ASP A C 1
ATOM 703 O O . ASP A 1 92 ? 1.002 8.976 -4.404 1.00 89.69 92 ASP A O 1
ATOM 707 N N . TYR A 1 93 ? 1.418 7.466 -2.812 1.00 89.81 93 TYR A N 1
ATOM 708 C CA . TYR A 1 93 ? 1.221 6.330 -3.702 1.00 89.81 93 TYR A CA 1
ATOM 709 C C . TYR A 1 93 ? -0.257 6.048 -3.988 1.00 89.81 93 TYR A C 1
ATOM 711 O O . TYR A 1 93 ? -1.030 5.665 -3.102 1.00 89.81 93 TYR A O 1
ATOM 719 N N . GLY A 1 94 ? -0.616 6.136 -5.272 1.00 86.69 94 GLY A N 1
ATOM 720 C CA . GLY A 1 94 ? -1.875 5.631 -5.822 1.00 86.69 94 GLY A CA 1
ATOM 721 C C . GLY A 1 94 ? -3.116 6.209 -5.146 1.00 86.69 94 GLY A C 1
ATOM 722 O O . GLY A 1 94 ? -4.007 5.445 -4.786 1.00 86.69 94 GLY A O 1
ATOM 723 N N . ASP A 1 95 ? -3.149 7.524 -4.915 1.00 90.44 95 ASP A N 1
ATOM 724 C CA . ASP A 1 95 ? -4.275 8.225 -4.281 1.00 90.44 95 ASP A CA 1
ATOM 725 C C . ASP A 1 95 ? -4.651 7.637 -2.906 1.00 90.44 95 ASP A C 1
ATOM 727 O O . ASP A 1 95 ? -5.818 7.394 -2.591 1.00 90.44 95 ASP A O 1
ATOM 731 N N . GLY A 1 96 ? -3.637 7.354 -2.081 1.00 92.44 96 GLY A N 1
ATOM 732 C CA . GLY A 1 96 ? -3.808 6.725 -0.768 1.00 92.44 96 GLY A CA 1
ATOM 733 C C . GLY A 1 96 ? -3.931 5.200 -0.826 1.00 92.44 96 GLY A C 1
ATOM 734 O O . GLY A 1 96 ? -4.357 4.568 0.146 1.00 92.44 96 GLY A O 1
ATOM 735 N N . ALA A 1 97 ? -3.559 4.576 -1.948 1.00 93.38 97 ALA A N 1
ATOM 736 C CA . ALA A 1 97 ? -3.687 3.139 -2.107 1.00 93.38 97 ALA A CA 1
ATOM 737 C C . ALA A 1 97 ? -2.830 2.338 -1.132 1.00 93.38 97 ALA A C 1
ATOM 739 O O . ALA A 1 97 ? -3.309 1.336 -0.597 1.00 93.38 97 ALA A O 1
ATOM 740 N N . ALA A 1 98 ? -1.590 2.776 -0.918 1.00 95.69 98 ALA A N 1
ATOM 741 C CA . ALA A 1 98 ? -0.659 2.118 -0.010 1.00 95.69 98 ALA A CA 1
ATOM 742 C C . ALA A 1 98 ? -1.077 2.304 1.459 1.00 95.69 98 ALA A C 1
ATOM 744 O O . ALA A 1 98 ? -1.031 1.346 2.227 1.00 95.69 98 ALA A O 1
ATOM 745 N N . LEU A 1 99 ? -1.592 3.486 1.820 1.00 97.50 99 LEU A N 1
ATOM 746 C CA . LEU A 1 99 ? -2.142 3.764 3.153 1.00 97.50 99 LEU A CA 1
ATOM 747 C C . LEU A 1 99 ? -3.276 2.802 3.524 1.00 97.50 99 LEU A C 1
ATOM 749 O O . LEU A 1 99 ? -3.294 2.278 4.630 1.00 97.50 99 LEU A O 1
ATOM 753 N N . ALA A 1 100 ? -4.187 2.501 2.596 1.00 97.44 100 ALA A N 1
ATOM 754 C CA . ALA A 1 100 ? -5.265 1.544 2.857 1.00 97.44 100 ALA A CA 1
ATOM 755 C C . ALA A 1 100 ? -4.761 0.102 3.069 1.00 97.44 100 ALA A C 1
ATOM 757 O O . ALA A 1 100 ? -5.352 -0.646 3.843 1.00 97.44 100 ALA A O 1
ATOM 758 N N . VAL A 1 101 ? -3.686 -0.300 2.379 1.00 97.88 101 VAL A N 1
ATOM 759 C CA . VAL A 1 101 ? -3.059 -1.624 2.559 1.00 97.88 101 VAL A CA 1
ATOM 760 C C . VAL A 1 101 ? -2.387 -1.700 3.932 1.00 97.88 101 VAL A C 1
ATOM 762 O O . VAL A 1 101 ? -2.563 -2.687 4.644 1.00 97.88 101 VAL A O 1
ATOM 765 N N . LEU A 1 102 ? -1.676 -0.642 4.335 1.00 98.38 102 LEU A N 1
ATOM 766 C CA . LEU A 1 102 ? -1.088 -0.545 5.670 1.00 98.38 102 LEU A CA 1
ATOM 767 C C . LEU A 1 102 ? -2.167 -0.572 6.764 1.00 98.38 102 LEU A C 1
ATOM 769 O O . LEU A 1 102 ? -2.050 -1.343 7.713 1.00 98.38 102 LEU A O 1
ATOM 773 N N . ALA A 1 103 ? -3.236 0.206 6.592 1.00 98.06 103 ALA A N 1
ATOM 774 C CA . ALA A 1 103 ? -4.348 0.267 7.532 1.00 98.06 103 ALA A CA 1
ATOM 775 C C . ALA A 1 103 ? -5.032 -1.098 7.717 1.00 98.06 103 ALA A C 1
ATOM 777 O O . ALA A 1 103 ? -5.334 -1.490 8.842 1.00 98.06 103 ALA A O 1
ATOM 778 N N . GLU A 1 104 ? -5.229 -1.862 6.635 1.00 98.31 104 GLU A N 1
ATOM 779 C CA . GLU A 1 104 ? -5.754 -3.230 6.722 1.00 98.31 104 GLU A CA 1
ATOM 780 C C . GLU A 1 104 ? -4.808 -4.145 7.504 1.00 98.31 104 GLU A C 1
ATOM 782 O O . GLU A 1 104 ? -5.266 -4.890 8.369 1.00 98.31 104 GLU A O 1
ATOM 787 N N . ALA A 1 105 ? -3.499 -4.086 7.243 1.00 98.62 105 ALA A N 1
ATOM 788 C CA . ALA A 1 105 ? -2.528 -4.901 7.972 1.00 98.62 105 ALA A CA 1
ATOM 789 C C . ALA A 1 105 ? -2.559 -4.589 9.475 1.00 98.62 105 ALA A C 1
ATOM 791 O O . ALA A 1 105 ? -2.610 -5.499 10.299 1.00 98.62 105 ALA A O 1
ATOM 792 N N . GLU A 1 106 ? -2.597 -3.309 9.833 1.00 98.56 106 GLU A N 1
ATOM 793 C CA . GLU A 1 106 ? -2.665 -2.848 11.219 1.00 98.56 106 GLU A CA 1
ATOM 794 C C . GLU A 1 106 ? -3.974 -3.235 11.910 1.00 98.56 106 GLU A C 1
ATOM 796 O O . GLU A 1 106 ? -3.944 -3.698 13.051 1.00 98.56 106 GLU A O 1
ATOM 801 N N . ALA A 1 107 ? -5.109 -3.133 11.214 1.00 98.12 107 ALA A N 1
ATOM 802 C CA . ALA A 1 107 ? -6.398 -3.575 11.738 1.00 98.12 107 ALA A CA 1
ATOM 803 C C . ALA A 1 107 ? -6.382 -5.076 12.066 1.00 98.12 107 ALA A C 1
ATOM 805 O O . ALA A 1 107 ? -6.829 -5.482 13.139 1.00 98.12 107 ALA A O 1
ATOM 806 N N . ARG A 1 108 ? -5.803 -5.904 11.184 1.00 98.12 108 ARG A N 1
ATOM 807 C CA . ARG A 1 108 ? -5.670 -7.357 11.399 1.00 98.12 108 ARG A CA 1
ATOM 808 C C . ARG A 1 108 ? -4.699 -7.728 12.520 1.00 98.12 108 ARG A C 1
ATOM 810 O O . ARG A 1 108 ? -4.813 -8.823 13.061 1.00 98.12 108 ARG A O 1
ATOM 817 N N . LEU A 1 109 ? -3.783 -6.828 12.872 1.00 98.25 109 LEU A N 1
ATOM 818 C CA . LEU A 1 109 ? -2.876 -6.959 14.015 1.00 98.25 109 LEU A CA 1
ATOM 819 C C . LEU A 1 109 ? -3.461 -6.401 15.323 1.00 98.25 109 LEU A C 1
ATOM 821 O O . LEU A 1 109 ? -2.804 -6.467 16.357 1.00 98.25 109 LEU A O 1
ATOM 825 N N . GLY A 1 110 ? -4.673 -5.835 15.303 1.00 98.06 110 GLY A N 1
ATOM 826 C CA . GLY A 1 110 ? -5.292 -5.217 16.480 1.00 98.06 110 GLY A CA 1
ATOM 827 C C . GLY A 1 110 ? -4.759 -3.817 16.814 1.00 98.06 110 GLY A C 1
ATOM 828 O O . GLY A 1 110 ? -5.059 -3.279 17.878 1.00 98.06 110 GLY A O 1
ATOM 829 N N . LEU A 1 111 ? -4.003 -3.187 15.910 1.00 98.06 111 LEU A N 1
ATOM 830 C CA . LEU A 1 111 ? -3.441 -1.842 16.076 1.00 98.06 111 LEU A CA 1
ATOM 831 C C . LEU A 1 111 ? -4.474 -0.760 15.708 1.00 98.06 111 LEU A C 1
ATOM 833 O O . LEU A 1 111 ? -4.266 0.041 14.796 1.00 98.06 111 LEU A O 1
ATOM 837 N N . GLY A 1 112 ? -5.609 -0.746 16.414 1.00 95.69 112 GLY A N 1
ATOM 838 C CA . GLY A 1 112 ? -6.814 -0.004 16.013 1.00 95.69 112 GLY A CA 1
ATOM 839 C C . GLY A 1 112 ? -6.621 1.501 15.787 1.00 95.69 112 GLY A C 1
ATOM 840 O O . GLY A 1 112 ? -7.101 2.033 14.791 1.00 95.69 112 GLY A O 1
ATOM 841 N N . ALA A 1 113 ? -5.881 2.191 16.662 1.00 96.38 113 ALA A N 1
ATOM 842 C CA . ALA A 1 113 ? -5.659 3.635 16.528 1.00 96.38 113 ALA A CA 1
ATOM 843 C C . ALA A 1 113 ? -4.818 3.994 15.288 1.00 96.38 113 ALA A C 1
ATOM 845 O O . ALA A 1 113 ? -5.147 4.937 14.569 1.00 96.38 113 ALA A O 1
ATOM 846 N N . ALA A 1 114 ? -3.762 3.220 15.014 1.00 96.69 114 ALA A N 1
ATOM 847 C CA . ALA A 1 114 ? -2.924 3.408 13.830 1.00 96.69 114 ALA A CA 1
ATOM 848 C C . ALA A 1 114 ? -3.714 3.105 12.548 1.00 96.69 114 ALA A C 1
ATOM 850 O O . ALA A 1 114 ? -3.740 3.923 11.626 1.00 96.69 114 ALA A O 1
ATOM 851 N N . ALA A 1 115 ? -4.458 1.993 12.549 1.00 97.81 115 ALA A N 1
ATOM 852 C CA . ALA A 1 115 ? -5.303 1.598 11.431 1.00 97.81 115 ALA A CA 1
ATOM 853 C C . ALA A 1 115 ? -6.345 2.674 11.091 1.00 97.81 115 ALA A C 1
ATOM 855 O O . ALA A 1 115 ? -6.470 3.059 9.930 1.00 97.81 115 ALA A O 1
ATOM 856 N N . ALA A 1 116 ? -7.051 3.206 12.094 1.00 96.50 116 ALA A N 1
ATOM 857 C CA . ALA A 1 116 ? -8.040 4.264 11.898 1.00 96.50 116 ALA A CA 1
ATOM 858 C C . ALA A 1 116 ? -7.414 5.532 11.290 1.00 96.50 116 ALA A C 1
ATOM 860 O O . ALA A 1 116 ? -7.963 6.102 10.344 1.00 96.50 116 ALA A O 1
ATOM 861 N N . GLY A 1 117 ? -6.238 5.941 11.779 1.00 96.88 117 GLY A N 1
ATOM 862 C CA . GLY A 1 117 ? -5.497 7.079 11.230 1.00 96.88 117 GLY A CA 1
ATOM 863 C C . GLY A 1 117 ? -5.127 6.883 9.757 1.00 96.88 117 GLY A C 1
ATOM 864 O O . GLY A 1 117 ? -5.384 7.756 8.924 1.00 96.88 117 GLY A O 1
ATOM 865 N N . HIS A 1 118 ? -4.591 5.713 9.404 1.00 97.50 118 HIS A N 1
ATOM 866 C CA . HIS A 1 118 ? -4.215 5.414 8.023 1.00 97.50 118 HIS A CA 1
ATOM 867 C C . HIS A 1 118 ? -5.424 5.219 7.097 1.00 97.50 118 HIS A C 1
ATOM 869 O O . HIS A 1 118 ? -5.367 5.646 5.941 1.00 97.50 118 HIS A O 1
ATOM 875 N N . TYR A 1 119 ? -6.542 4.664 7.579 1.00 96.81 119 TYR A N 1
ATOM 876 C CA . TYR A 1 119 ? -7.789 4.606 6.812 1.00 96.81 119 TYR A CA 1
ATOM 877 C C . TYR A 1 119 ? -8.348 5.995 6.516 1.00 96.81 119 TYR A C 1
ATOM 879 O O . TYR A 1 119 ? -8.698 6.281 5.367 1.00 96.81 119 TYR A O 1
ATOM 887 N N . ALA A 1 120 ? -8.371 6.882 7.512 1.00 95.25 120 ALA A N 1
ATOM 888 C CA . ALA A 1 120 ? -8.798 8.264 7.325 1.00 95.25 120 ALA A CA 1
ATOM 889 C C . ALA A 1 120 ? -7.899 8.995 6.311 1.00 95.25 120 ALA A C 1
ATOM 891 O O . ALA A 1 120 ? -8.400 9.635 5.382 1.00 95.25 120 ALA A O 1
ATOM 892 N N . ALA A 1 121 ? -6.577 8.836 6.427 1.00 95.44 121 ALA A N 1
ATOM 893 C CA . ALA A 1 121 ? -5.614 9.423 5.497 1.00 95.44 121 ALA A CA 1
ATOM 894 C C . ALA A 1 121 ? -5.750 8.868 4.066 1.00 95.44 121 ALA A C 1
ATOM 896 O O . ALA A 1 121 ? -5.627 9.630 3.100 1.00 95.44 121 ALA A O 1
ATOM 897 N N . ALA A 1 122 ? -6.032 7.568 3.921 1.00 96.00 122 ALA A N 1
ATOM 898 C CA . ALA A 1 122 ? -6.311 6.937 2.634 1.00 96.00 122 ALA A CA 1
ATOM 899 C C . ALA A 1 122 ? -7.609 7.476 2.020 1.00 96.00 122 ALA A C 1
ATOM 901 O O . ALA A 1 122 ? -7.640 7.830 0.842 1.00 96.00 122 ALA A O 1
ATOM 902 N N . ARG A 1 123 ? -8.675 7.591 2.820 1.00 93.62 123 ARG A N 1
ATOM 903 C CA . ARG A 1 123 ? -9.975 8.112 2.379 1.00 93.62 123 ARG A CA 1
ATOM 904 C C . ARG A 1 123 ? -9.887 9.561 1.913 1.00 93.62 123 ARG A C 1
ATOM 906 O O . ARG A 1 123 ? -10.495 9.891 0.902 1.00 93.62 123 ARG A O 1
ATOM 913 N N . ALA A 1 124 ? -9.120 10.401 2.607 1.00 93.44 124 ALA A N 1
ATOM 914 C CA . ALA A 1 124 ? -8.923 11.801 2.228 1.00 93.44 124 ALA A CA 1
ATOM 915 C C . ALA A 1 124 ? -8.300 11.969 0.827 1.00 93.44 124 ALA A C 1
ATOM 917 O O . ALA A 1 124 ? -8.469 13.011 0.198 1.00 93.44 124 ALA A O 1
ATOM 918 N N . ARG A 1 125 ? -7.587 10.946 0.338 1.00 92.44 125 ARG A N 1
ATOM 919 C CA . ARG A 1 125 ? -6.904 10.945 -0.964 1.00 92.44 125 ARG A CA 1
ATOM 920 C C . ARG A 1 125 ? -7.664 10.161 -2.036 1.00 92.44 125 ARG A C 1
ATOM 922 O O . ARG A 1 125 ? -7.565 10.493 -3.215 1.00 92.44 125 ARG A O 1
ATOM 929 N N . ALA A 1 126 ? -8.431 9.149 -1.635 1.00 90.31 126 ALA A N 1
ATOM 930 C CA . ALA A 1 126 ? -9.140 8.270 -2.551 1.00 90.31 126 ALA A CA 1
ATOM 931 C C . ALA A 1 126 ? -10.210 9.013 -3.363 1.00 90.31 126 ALA A C 1
ATOM 933 O O . ALA A 1 126 ? -10.942 9.864 -2.860 1.00 90.31 126 ALA A O 1
ATOM 934 N N . ARG A 1 127 ? -10.353 8.617 -4.629 1.00 85.88 127 ARG A N 1
ATOM 935 C CA . ARG A 1 127 ? -11.390 9.109 -5.544 1.00 85.88 127 ARG A CA 1
ATOM 936 C C . ARG A 1 127 ? -12.257 7.954 -6.046 1.00 85.88 127 ARG A C 1
ATOM 938 O O . ARG A 1 127 ? -11.839 6.794 -6.039 1.00 85.88 127 ARG A O 1
ATOM 945 N N . GLY A 1 128 ? -13.471 8.271 -6.493 1.00 83.75 128 GLY A N 1
ATOM 946 C CA . GLY A 1 128 ? -14.375 7.300 -7.115 1.00 83.75 128 GLY A CA 1
ATOM 947 C C . GLY A 1 128 ? -14.812 6.156 -6.177 1.00 83.75 128 GLY A C 1
ATOM 948 O O . GLY A 1 128 ? -14.916 6.360 -4.967 1.00 83.75 128 GLY A O 1
ATOM 949 N N . PRO A 1 129 ? -15.057 4.937 -6.701 1.00 80.94 129 PRO A N 1
ATOM 950 C CA . PRO A 1 129 ? -15.624 3.815 -5.937 1.00 80.94 129 PRO A CA 1
ATOM 951 C C . PRO A 1 129 ? -14.807 3.408 -4.705 1.00 80.94 129 PRO A C 1
ATOM 953 O O . PRO A 1 129 ? -15.352 2.956 -3.699 1.00 80.94 129 PRO A O 1
ATOM 956 N N . ARG A 1 130 ? -13.485 3.602 -4.751 1.00 80.31 130 ARG A N 1
ATOM 957 C CA . ARG A 1 130 ? -12.591 3.292 -3.634 1.00 80.31 130 ARG A CA 1
ATOM 958 C C . ARG A 1 130 ? -12.870 4.163 -2.411 1.00 80.31 130 ARG A C 1
ATOM 960 O O . ARG A 1 130 ? -12.800 3.665 -1.292 1.00 80.31 130 ARG A O 1
ATOM 967 N N . ALA A 1 131 ? -13.201 5.437 -2.615 1.00 80.31 131 ALA A N 1
ATOM 968 C CA . ALA A 1 131 ? -13.546 6.333 -1.517 1.00 80.31 131 ALA A CA 1
ATOM 969 C C . ALA A 1 131 ? -14.790 5.837 -0.762 1.00 80.31 131 ALA A C 1
ATOM 971 O O . ALA A 1 131 ? -14.833 5.921 0.462 1.00 80.31 131 ALA A O 1
ATOM 972 N N . ALA A 1 132 ? -15.758 5.251 -1.479 1.00 78.06 132 ALA A N 1
ATOM 973 C CA . ALA A 1 132 ? -16.947 4.652 -0.878 1.00 78.06 132 ALA A CA 1
ATOM 974 C C . ALA A 1 132 ? -16.612 3.391 -0.063 1.00 78.06 132 ALA A C 1
ATOM 976 O O . ALA A 1 132 ? -17.085 3.250 1.060 1.00 78.06 132 ALA A O 1
ATOM 977 N N . LEU A 1 133 ? -15.743 2.510 -0.573 1.00 82.38 133 LEU A N 1
ATOM 978 C CA . LEU A 1 133 ? -15.306 1.312 0.160 1.00 82.38 133 LEU A CA 1
ATOM 979 C C . LEU A 1 133 ? -14.503 1.644 1.425 1.00 82.38 133 LEU A C 1
ATOM 981 O O . LEU A 1 133 ? -14.633 0.962 2.435 1.00 82.38 133 LEU A O 1
ATOM 985 N N . LEU A 1 134 ? -13.681 2.692 1.383 1.00 83.50 134 LEU A N 1
ATOM 986 C CA . LEU A 1 134 ? -12.939 3.155 2.558 1.00 83.50 134 LEU A CA 1
ATOM 987 C C . LEU A 1 134 ? -13.826 3.898 3.562 1.00 83.50 134 LEU A C 1
ATOM 989 O O . LEU A 1 134 ? -13.420 4.077 4.701 1.00 83.50 134 LEU A O 1
ATOM 993 N N . ALA A 1 135 ? -15.020 4.345 3.168 1.00 75.56 135 ALA A N 1
ATOM 994 C CA . ALA A 1 135 ? -15.927 5.048 4.068 1.00 75.56 135 ALA A CA 1
ATOM 995 C C . ALA A 1 135 ? -16.622 4.134 5.087 1.00 75.56 135 ALA A C 1
ATOM 997 O O . ALA A 1 135 ? -17.150 4.639 6.075 1.00 75.56 135 ALA A O 1
ATOM 998 N N . VAL A 1 136 ? -16.633 2.826 4.825 1.00 79.00 136 VAL A N 1
ATOM 999 C CA . VAL A 1 136 ? -17.265 1.782 5.648 1.00 79.00 136 VAL A CA 1
ATOM 1000 C C . VAL A 1 136 ? -16.249 0.918 6.412 1.00 79.00 136 VAL A C 1
ATOM 1002 O O . VAL A 1 136 ? -16.635 -0.082 7.013 1.00 79.00 136 VAL A O 1
ATOM 1005 N N . ARG A 1 137 ? -14.960 1.272 6.354 1.00 77.50 137 ARG A N 1
ATOM 1006 C CA . ARG A 1 137 ? -13.847 0.651 7.092 1.00 77.50 137 ARG A CA 1
ATOM 1007 C C . ARG A 1 137 ? -13.507 1.496 8.312 1.00 77.50 137 ARG A C 1
ATOM 1009 O O . ARG A 1 137 ? -13.173 0.879 9.343 1.00 77.50 137 ARG A O 1
#

Secondary structure (DSSP, 8-state):
-------------PPP--STHHHHHHHHHHHHHHHHHHTT-HHHHHHHHHHHHHT-HHHHHHHHHHHHHHHHHTT-HHHHHHHHTT-TTTTTTTTTHHHHHHHHHHHHTT-HHHHHHHHHHHHHH--THHHHHHTT-